Protein AF-A0A7M5XHW2-F1 (afdb_monomer_lite)

Radius of gyration: 25.52 Å; chains: 1; bounding box: 51×33×77 Å

pLDDT: mean 79.42, std 13.32, range [37.69, 94.31]

Sequence (159 aa):
AFHLVDYCQQVGRAGRDGSSKCHAILYSFPHHAHVSRSMKKFVTEAKNKCLRSTLYTPFNENCEKVEPLNPGHSCCSFCALSCDCDGGCDYTLLPKVEEMEICSEKKVIRNVSDESKNLVREMLVESHEQQSSLLPLLTPPELVTGLSETVIESVVQNL

Secondary structure (DSSP, 8-state):
-B-HHHHHHHHTTTTTT--S---------S--TTB-HHHHHHHHHTTTS-HHHHHHGGG-TTS---PPPSSGGGT-HHHHTT---SS--------------------------HHHHHHHHHHHHHHHHHHHHTS-TTS-HHHHH---HHHHHHHHHT-

Foldseek 3Di:
DAELVNLVVVQVVPCPVVDLDGDDDDDDDPPCPPYDPRVVQLVVVPVLHFSVQSSCVVVCPPDDRDDADPVLLSGDLNSLVVGPDPDDSPDPNPPPNPPPPPPVPPVPDDPDDPVNLVVQLVVLVVVLVVQVVVDDPPDDSCVVVVRDPVVSVVVSVVD

InterPro domains:
  IPR027417 P-loop containing nucleoside triphosphate hydrolase [G3DSA:3.40.50.300] (1-82)

Organism: NCBI:txid252671

Structure (mmCIF, N/CA/C/O backbone):
data_AF-A0A7M5XHW2-F1
#
_entry.id   AF-A0A7M5XHW2-F1
#
loop_
_atom_site.group_PDB
_atom_site.id
_atom_site.type_symbol
_atom_site.label_atom_id
_atom_site.label_alt_id
_atom_site.label_comp_id
_atom_site.label_asym_id
_atom_site.label_entity_id
_atom_site.label_seq_id
_atom_site.pdbx_PDB_ins_code
_atom_site.Cartn_x
_atom_site.Cartn_y
_atom_site.Cartn_z
_atom_site.occupancy
_atom_site.B_iso_or_equiv
_atom_site.auth_seq_id
_atom_site.auth_comp_id
_atom_site.auth_asym_id
_atom_site.auth_atom_id
_atom_site.pdbx_PDB_model_num
ATOM 1 N N . ALA A 1 1 ? 1.838 3.738 12.373 1.00 80.00 1 ALA A N 1
ATOM 2 C CA . ALA A 1 1 ? 1.092 3.551 11.110 1.00 80.00 1 ALA A CA 1
ATOM 3 C C . ALA A 1 1 ? 2.037 2.914 10.097 1.00 80.00 1 ALA A C 1
ATOM 5 O O . ALA A 1 1 ? 3.232 3.061 10.271 1.00 80.00 1 ALA A O 1
ATOM 6 N N . PHE A 1 2 ? 1.548 2.197 9.090 1.00 87.44 2 PHE A N 1
ATOM 7 C CA . PHE A 1 2 ? 2.355 1.627 8.014 1.00 87.44 2 PHE A CA 1
ATOM 8 C C . PHE A 1 2 ? 2.638 2.695 6.955 1.00 87.44 2 PHE A C 1
ATOM 10 O O . PHE A 1 2 ? 1.697 3.295 6.422 1.00 87.44 2 PHE A O 1
ATOM 17 N N . HIS A 1 3 ? 3.914 2.966 6.688 1.00 92.44 3 HIS A N 1
ATOM 18 C CA . HIS A 1 3 ? 4.373 4.026 5.796 1.00 92.44 3 HIS A CA 1
ATOM 19 C C . HIS A 1 3 ? 4.874 3.484 4.451 1.00 92.44 3 HIS A C 1
ATOM 21 O O . HIS A 1 3 ? 5.270 2.331 4.315 1.00 92.44 3 HIS A O 1
ATOM 27 N N . LEU A 1 4 ? 4.898 4.356 3.436 1.00 92.62 4 LEU A N 1
ATOM 28 C CA . LEU A 1 4 ? 5.434 4.028 2.109 1.00 92.62 4 LEU A CA 1
ATOM 29 C C . LEU A 1 4 ? 6.905 3.583 2.151 1.00 92.62 4 LEU A C 1
ATOM 31 O O . LEU A 1 4 ? 7.299 2.682 1.414 1.00 92.62 4 LEU A O 1
ATOM 35 N N . VAL A 1 5 ? 7.696 4.185 3.045 1.00 94.31 5 VAL A N 1
ATOM 36 C CA . VAL A 1 5 ? 9.098 3.809 3.280 1.00 94.31 5 VAL A CA 1
ATOM 37 C C . VAL A 1 5 ? 9.199 2.367 3.771 1.00 94.31 5 VAL A C 1
ATOM 39 O O . VAL A 1 5 ? 10.034 1.625 3.262 1.00 94.31 5 VAL A O 1
ATOM 42 N N . ASP A 1 6 ? 8.326 1.950 4.693 1.00 93.81 6 ASP A N 1
ATOM 43 C CA . ASP A 1 6 ? 8.332 0.591 5.245 1.00 93.81 6 ASP A CA 1
ATOM 44 C C . ASP A 1 6 ? 8.102 -0.438 4.138 1.00 93.81 6 ASP A C 1
ATOM 46 O O . ASP A 1 6 ? 8.845 -1.411 4.020 1.00 93.81 6 ASP A O 1
ATOM 50 N N . TYR A 1 7 ? 7.119 -0.184 3.271 1.00 92.69 7 TYR A N 1
ATOM 51 C CA . TYR A 1 7 ? 6.861 -1.027 2.107 1.00 92.69 7 TYR A CA 1
ATOM 52 C C . TYR A 1 7 ? 8.065 -1.082 1.164 1.00 92.69 7 TYR A C 1
ATOM 54 O O . TYR A 1 7 ? 8.505 -2.173 0.815 1.00 92.69 7 TYR A O 1
ATOM 62 N N . CYS A 1 8 ? 8.648 0.069 0.809 1.00 91.81 8 CYS A N 1
ATOM 63 C CA . CYS A 1 8 ? 9.828 0.128 -0.057 1.00 91.81 8 CYS A CA 1
ATOM 64 C C . CYS A 1 8 ? 11.011 -0.665 0.526 1.00 91.81 8 CYS A C 1
ATOM 66 O O . CYS A 1 8 ? 11.700 -1.383 -0.199 1.00 91.81 8 CYS A O 1
ATOM 68 N N . GLN A 1 9 ? 11.237 -0.566 1.837 1.00 91.81 9 GLN A N 1
ATOM 69 C CA . GLN A 1 9 ? 12.289 -1.314 2.521 1.00 91.81 9 GLN A CA 1
ATOM 70 C C . GLN A 1 9 ? 12.007 -2.817 2.560 1.00 91.81 9 GLN A C 1
ATOM 72 O O . GLN A 1 9 ? 12.939 -3.606 2.425 1.00 91.81 9 GLN A O 1
ATOM 77 N N . GLN A 1 10 ? 10.751 -3.230 2.748 1.00 91.75 10 GLN A N 1
ATOM 78 C CA . GLN A 1 10 ? 10.369 -4.643 2.743 1.00 91.75 10 GLN A CA 1
ATOM 79 C C . GLN A 1 10 ? 10.569 -5.266 1.359 1.00 91.75 10 GLN A C 1
ATOM 81 O O . GLN A 1 10 ? 11.254 -6.282 1.246 1.00 91.75 10 GLN A O 1
ATOM 86 N N . VAL A 1 11 ? 10.049 -4.633 0.302 1.00 89.50 11 VAL A N 1
ATOM 87 C CA . VAL A 1 11 ? 10.175 -5.155 -1.071 1.00 89.50 11 VAL A CA 1
ATOM 88 C C . VAL A 1 11 ? 11.612 -5.084 -1.589 1.00 89.50 11 VAL A C 1
ATOM 90 O O . VAL A 1 11 ? 12.044 -5.971 -2.318 1.00 89.50 11 VAL A O 1
ATOM 93 N N . GLY A 1 12 ? 12.390 -4.085 -1.158 1.00 88.31 12 GLY A N 1
ATOM 94 C CA . GLY A 1 12 ? 13.799 -3.924 -1.531 1.00 88.31 12 GLY A CA 1
ATOM 95 C C . GLY A 1 12 ? 14.748 -4.975 -0.943 1.00 88.31 12 GLY A C 1
ATOM 96 O O . GLY A 1 12 ? 15.934 -4.971 -1.266 1.00 88.31 12 GLY A O 1
ATOM 97 N N . ARG A 1 13 ? 14.262 -5.872 -0.073 1.00 87.50 13 ARG A N 1
ATOM 98 C CA . ARG A 1 13 ? 15.047 -7.012 0.432 1.00 87.50 13 ARG A CA 1
ATOM 99 C C . ARG A 1 13 ? 15.083 -8.192 -0.539 1.00 87.50 13 ARG A C 1
ATOM 101 O O . ARG A 1 13 ? 15.982 -9.022 -0.412 1.00 87.50 13 ARG A O 1
ATOM 108 N N . ALA A 1 14 ? 14.136 -8.274 -1.474 1.00 86.12 14 ALA A N 1
ATOM 109 C CA . ALA A 1 14 ? 14.133 -9.296 -2.515 1.00 86.12 14 ALA A CA 1
ATOM 110 C C . ALA A 1 14 ? 15.267 -9.061 -3.537 1.00 86.12 14 ALA A C 1
ATOM 112 O O . ALA A 1 14 ? 15.735 -7.935 -3.700 1.00 86.12 14 ALA A O 1
ATOM 113 N N . GLY A 1 15 ? 15.714 -10.117 -4.227 1.00 82.50 15 GLY A N 1
ATOM 114 C CA . GLY A 1 15 ? 16.659 -10.011 -5.355 1.00 82.50 15 GLY A CA 1
ATOM 115 C C . GLY A 1 15 ? 18.128 -9.840 -4.997 1.00 82.50 15 GLY A C 1
ATOM 116 O O . GLY A 1 15 ? 18.933 -9.435 -5.831 1.00 82.50 15 GLY A O 1
ATOM 117 N N . ARG A 1 16 ? 18.503 -10.155 -3.755 1.00 86.44 16 ARG A N 1
ATOM 118 C CA . ARG A 1 16 ? 19.908 -10.163 -3.311 1.00 86.44 16 ARG A CA 1
ATOM 119 C C . ARG A 1 16 ? 20.688 -11.407 -3.738 1.00 86.44 16 ARG A C 1
ATOM 121 O O . ARG A 1 16 ? 21.901 -11.442 -3.571 1.00 86.44 16 ARG A O 1
ATOM 128 N N . ASP A 1 17 ? 20.000 -12.404 -4.276 1.00 85.94 17 ASP A N 1
ATOM 129 C CA . ASP A 1 17 ? 20.555 -13.648 -4.814 1.00 85.94 17 ASP A CA 1
ATOM 130 C C . ASP A 1 17 ? 21.070 -13.507 -6.260 1.00 85.94 17 ASP A C 1
ATOM 132 O O . ASP A 1 17 ? 21.594 -14.465 -6.820 1.00 85.94 17 ASP A O 1
ATOM 136 N N . GLY A 1 18 ? 20.935 -12.322 -6.871 1.00 77.50 18 GLY A N 1
ATOM 137 C CA . GLY A 1 18 ? 21.310 -12.081 -8.266 1.00 77.50 18 GLY A CA 1
ATOM 138 C C . GLY A 1 18 ? 20.298 -12.623 -9.280 1.00 77.50 18 GLY A C 1
ATOM 139 O O . GLY A 1 18 ? 20.541 -12.535 -10.484 1.00 77.50 18 GLY A O 1
ATOM 140 N N . SER A 1 19 ? 19.160 -13.156 -8.820 1.00 77.69 19 SER A N 1
ATOM 141 C CA . SER A 1 19 ? 18.062 -13.564 -9.693 1.00 77.69 19 SER A CA 1
ATOM 142 C C . SER A 1 19 ? 17.402 -12.341 -10.327 1.00 77.69 19 SER A C 1
ATOM 144 O O . SER A 1 19 ? 17.039 -11.379 -9.649 1.00 77.69 19 SER A O 1
ATOM 146 N N . SER A 1 20 ? 17.169 -12.398 -11.638 1.00 68.88 20 SER A N 1
ATOM 147 C CA . SER A 1 20 ? 16.422 -11.368 -12.369 1.00 68.88 20 SER A CA 1
ATOM 148 C C . SER A 1 20 ? 14.915 -11.397 -12.089 1.00 68.88 20 SER A C 1
ATOM 150 O O . SER A 1 20 ? 14.196 -10.491 -12.507 1.00 68.88 20 SER A O 1
ATOM 152 N N . LYS A 1 21 ? 14.419 -12.422 -11.381 1.00 73.00 21 LYS A N 1
ATOM 153 C CA . LYS A 1 21 ? 12.992 -12.623 -11.108 1.00 73.00 21 LYS A CA 1
ATOM 154 C C . LYS A 1 21 ? 12.690 -12.395 -9.635 1.00 73.00 21 LYS A C 1
ATOM 156 O O . LYS A 1 21 ? 12.917 -13.272 -8.807 1.00 73.00 21 LYS A O 1
ATOM 161 N N . CYS A 1 22 ? 12.129 -11.229 -9.327 1.00 77.75 22 CYS A N 1
ATOM 162 C CA . CYS A 1 22 ? 11.673 -10.865 -7.989 1.00 77.75 22 CYS A CA 1
ATOM 163 C C . CYS A 1 22 ? 10.291 -10.232 -8.058 1.00 77.75 22 CYS A C 1
ATOM 165 O O . CYS A 1 22 ? 10.023 -9.402 -8.924 1.00 77.75 22 CYS A O 1
ATOM 167 N N . HIS A 1 23 ? 9.422 -10.611 -7.126 1.00 80.50 23 HIS A N 1
ATOM 168 C CA . HIS A 1 23 ? 8.036 -10.166 -7.109 1.00 80.50 23 HIS A CA 1
ATOM 169 C C . HIS A 1 23 ? 7.704 -9.543 -5.759 1.00 80.50 23 HIS A C 1
ATOM 171 O O . HIS A 1 23 ? 8.142 -10.020 -4.713 1.00 80.50 23 HIS A O 1
ATOM 177 N N . ALA A 1 24 ? 6.901 -8.487 -5.799 1.00 83.62 24 ALA A N 1
ATOM 178 C CA . ALA A 1 24 ? 6.292 -7.876 -4.633 1.00 83.62 24 ALA A CA 1
ATOM 179 C C . ALA A 1 24 ? 4.784 -7.808 -4.862 1.00 83.62 24 ALA A C 1
ATOM 181 O O . ALA A 1 24 ? 4.338 -7.445 -5.952 1.00 83.62 24 ALA A O 1
ATOM 182 N N . ILE A 1 25 ? 4.010 -8.159 -3.838 1.00 82.81 25 ILE A N 1
ATOM 183 C CA . ILE A 1 25 ? 2.550 -8.134 -3.881 1.00 82.81 25 ILE A CA 1
ATOM 184 C C . ILE A 1 25 ? 2.070 -7.172 -2.800 1.00 82.81 25 ILE A C 1
ATOM 186 O O . ILE A 1 25 ? 2.523 -7.240 -1.657 1.00 82.81 25 ILE A O 1
ATOM 190 N N . LEU A 1 26 ? 1.154 -6.278 -3.169 1.00 81.81 26 LEU A N 1
ATOM 191 C CA . LEU A 1 26 ? 0.506 -5.357 -2.247 1.00 81.81 26 LEU A CA 1
ATOM 192 C C . LEU A 1 26 ? -0.986 -5.663 -2.188 1.00 81.81 26 LEU A C 1
ATOM 194 O O . LEU A 1 26 ? -1.696 -5.476 -3.173 1.00 81.81 26 LEU A O 1
ATOM 198 N N . TYR A 1 27 ? -1.450 -6.067 -1.009 1.00 78.38 27 TYR A N 1
ATOM 199 C CA . TYR A 1 27 ? -2.871 -6.178 -0.697 1.00 78.38 27 TYR A CA 1
ATOM 200 C C . TYR A 1 27 ? -3.325 -4.930 0.066 1.00 78.38 27 TYR A C 1
ATOM 202 O O . TYR A 1 27 ? -2.668 -4.496 1.014 1.00 78.38 27 TYR A O 1
ATOM 210 N N . SER A 1 28 ? -4.445 -4.341 -0.348 1.00 75.19 28 SER A N 1
ATOM 211 C CA . SER A 1 28 ? -5.047 -3.167 0.292 1.00 75.19 28 SER A CA 1
ATOM 212 C C . SER A 1 28 ? -6.489 -3.487 0.677 1.00 75.19 28 SER A C 1
ATOM 214 O O . SER A 1 28 ? -7.259 -3.966 -0.147 1.00 75.19 28 SER A O 1
ATOM 216 N N . PHE A 1 29 ? -6.839 -3.216 1.938 1.00 73.50 29 PHE A N 1
ATOM 217 C CA . PHE A 1 29 ? -8.181 -3.402 2.492 1.00 73.50 29 PHE A CA 1
ATOM 218 C C . PHE A 1 29 ? -8.790 -2.049 2.877 1.00 73.50 29 PHE A C 1
ATOM 220 O O . PHE A 1 29 ? -8.095 -1.251 3.490 1.00 73.50 29 PHE A O 1
ATOM 227 N N . PRO A 1 30 ? -10.082 -1.781 2.648 1.00 66.75 30 PRO A N 1
ATOM 228 C CA . PRO A 1 30 ? -10.677 -0.450 2.848 1.00 66.75 30 PRO A CA 1
ATOM 229 C C . PRO A 1 30 ? -10.519 0.146 4.263 1.00 66.75 30 PRO A C 1
ATOM 231 O O . PRO A 1 30 ? -10.498 1.368 4.426 1.00 66.75 30 PRO A O 1
ATOM 234 N N . HIS A 1 31 ? -10.383 -0.696 5.293 1.00 62.94 31 HIS A N 1
ATOM 235 C CA . HIS A 1 31 ? -10.297 -0.288 6.698 1.00 62.94 31 HIS A CA 1
ATOM 236 C C . HIS A 1 31 ? -8.846 -0.009 7.122 1.00 62.94 31 HIS A C 1
ATOM 238 O O . HIS A 1 31 ? -8.122 -0.849 7.649 1.00 62.94 31 HIS A O 1
ATOM 244 N N . HIS A 1 32 ? -8.406 1.225 6.878 1.00 67.62 32 HIS A N 1
ATOM 245 C CA . HIS A 1 32 ? -7.013 1.651 7.015 1.00 67.62 32 HIS A CA 1
ATOM 246 C C . HIS A 1 32 ? -6.769 2.609 8.199 1.00 67.62 32 HIS A C 1
ATOM 248 O O . HIS A 1 32 ? -6.204 3.698 8.013 1.00 67.62 32 HIS A O 1
ATOM 254 N N . ALA A 1 33 ? -7.171 2.221 9.416 1.00 70.94 33 ALA A N 1
ATOM 255 C CA . ALA A 1 33 ? -6.922 3.019 10.627 1.00 70.94 33 ALA A CA 1
ATOM 256 C C . ALA A 1 33 ? -5.417 3.237 10.877 1.00 70.94 33 ALA A C 1
ATOM 258 O O . ALA A 1 33 ? -4.992 4.313 11.291 1.00 70.94 33 ALA A O 1
ATOM 259 N N . HIS A 1 34 ? -4.590 2.248 10.527 1.00 83.25 34 HIS A N 1
ATOM 260 C CA . HIS A 1 34 ? -3.152 2.268 10.790 1.00 83.25 34 HIS A CA 1
ATOM 261 C C . HIS A 1 34 ? -2.282 2.472 9.545 1.00 83.25 34 HIS A C 1
ATOM 263 O O . HIS A 1 34 ? -1.100 2.166 9.608 1.00 83.25 34 HIS A O 1
ATOM 269 N N . VAL A 1 35 ? -2.799 3.000 8.430 1.00 88.69 35 VAL A N 1
ATOM 270 C CA . VAL A 1 35 ? -2.000 3.247 7.209 1.00 88.69 35 VAL A CA 1
ATOM 271 C C . VAL A 1 35 ? -1.767 4.740 6.999 1.00 88.69 35 VAL A C 1
ATOM 273 O O . VAL A 1 35 ? -2.696 5.547 7.097 1.00 88.69 35 VAL A O 1
ATOM 276 N N . SER A 1 36 ? -0.522 5.108 6.692 1.00 91.50 36 SER A N 1
ATOM 277 C CA . SER A 1 36 ? -0.122 6.498 6.492 1.00 91.50 36 SER A CA 1
ATOM 278 C C . SER A 1 36 ? -0.795 7.129 5.266 1.00 91.50 36 SER A C 1
ATOM 280 O O . SER A 1 36 ? -1.215 6.456 4.320 1.00 91.50 36 SER A O 1
ATOM 282 N N . ARG A 1 37 ? -0.829 8.465 5.237 1.00 90.69 37 ARG A N 1
ATOM 283 C CA . ARG A 1 37 ? -1.308 9.224 4.073 1.00 90.69 37 ARG A CA 1
ATOM 284 C C . ARG A 1 37 ? -0.472 8.956 2.817 1.00 90.69 37 ARG A C 1
ATOM 286 O O . ARG A 1 37 ? -1.041 8.874 1.734 1.00 90.69 37 ARG A O 1
ATOM 293 N N . SER A 1 38 ? 0.847 8.798 2.956 1.00 91.12 38 SER A N 1
ATOM 294 C CA . SER A 1 38 ? 1.747 8.530 1.824 1.00 91.12 38 SER A CA 1
ATOM 295 C C . SER A 1 38 ? 1.480 7.173 1.180 1.00 91.12 38 SE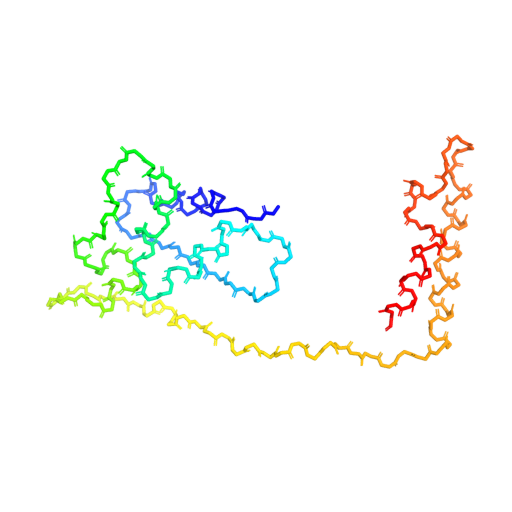R A C 1
ATOM 297 O O . SER A 1 38 ? 1.454 7.080 -0.043 1.00 91.12 38 SER A O 1
ATOM 299 N N . MET A 1 39 ? 1.194 6.147 1.983 1.00 91.56 39 MET A N 1
ATOM 300 C CA . MET A 1 39 ? 0.825 4.830 1.471 1.00 91.56 39 MET A CA 1
ATOM 301 C C . MET A 1 39 ? -0.541 4.855 0.769 1.00 91.56 39 MET A C 1
ATOM 303 O O . MET A 1 39 ? -0.675 4.357 -0.345 1.00 91.56 39 MET A O 1
ATOM 307 N N . LYS A 1 40 ? -1.548 5.511 1.366 1.00 90.00 40 LYS A N 1
ATOM 308 C CA . LYS A 1 40 ? -2.874 5.687 0.739 1.00 90.00 40 LYS A CA 1
ATOM 309 C C . LYS A 1 40 ? -2.781 6.418 -0.604 1.00 90.00 40 LYS A C 1
ATOM 311 O O . LYS A 1 40 ? -3.435 6.026 -1.571 1.00 90.00 40 LYS A O 1
ATOM 316 N N . LYS A 1 41 ? -1.950 7.464 -0.665 1.00 90.50 41 LYS A N 1
ATOM 317 C CA . LYS A 1 41 ? -1.674 8.217 -1.892 1.00 90.50 41 LYS A CA 1
ATOM 318 C C . LYS A 1 41 ? -1.045 7.316 -2.957 1.00 90.50 41 LYS A C 1
ATOM 320 O O . LYS A 1 41 ? -1.576 7.264 -4.058 1.00 90.50 41 LYS A O 1
ATOM 325 N N . PHE A 1 42 ? -0.016 6.542 -2.603 1.00 91.38 42 PHE A N 1
ATOM 326 C CA . PHE A 1 42 ? 0.607 5.572 -3.508 1.00 91.38 42 PHE A CA 1
ATOM 327 C C . PHE A 1 42 ?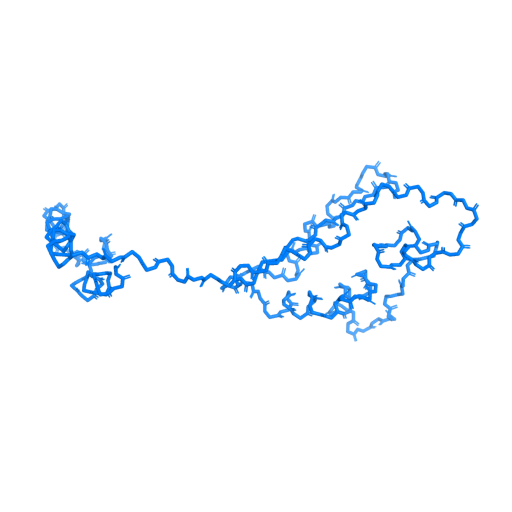 -0.406 4.571 -4.082 1.00 91.38 42 PHE A C 1
ATOM 329 O O . PHE A 1 42 ? -0.512 4.466 -5.297 1.00 91.38 42 PHE A O 1
ATOM 336 N N . VAL A 1 43 ? -1.202 3.898 -3.241 1.00 88.56 43 VAL A N 1
ATOM 337 C CA . VAL A 1 43 ? -2.213 2.918 -3.697 1.00 88.56 43 VAL A CA 1
ATOM 338 C C . VAL A 1 43 ? -3.227 3.550 -4.655 1.00 88.56 43 VAL A C 1
ATOM 340 O O . VAL A 1 43 ? -3.628 2.929 -5.636 1.00 88.56 43 VAL A O 1
ATOM 343 N N . THR A 1 44 ? -3.629 4.794 -4.390 1.00 87.44 44 THR A N 1
ATOM 344 C CA . THR A 1 44 ? -4.589 5.519 -5.233 1.00 87.44 44 THR A CA 1
ATOM 345 C C . THR A 1 44 ? -3.971 5.928 -6.570 1.00 87.44 44 THR A C 1
ATOM 347 O O . THR A 1 44 ? -4.584 5.739 -7.617 1.00 87.44 44 THR A O 1
ATOM 350 N N . GLU A 1 45 ? -2.757 6.479 -6.549 1.00 87.50 45 GLU A N 1
ATOM 351 C CA . GLU A 1 45 ? -2.070 6.986 -7.742 1.00 87.50 45 GLU A CA 1
ATOM 352 C C . GLU A 1 45 ? -1.543 5.873 -8.645 1.00 87.50 45 GLU A C 1
ATOM 354 O O . GLU A 1 45 ? -1.473 6.066 -9.858 1.00 87.50 45 GLU A O 1
ATOM 359 N N . ALA A 1 46 ? -1.196 4.723 -8.067 1.00 85.88 46 ALA A N 1
ATOM 360 C CA . ALA A 1 46 ? -0.634 3.581 -8.774 1.00 85.88 46 ALA A CA 1
ATOM 361 C C . ALA A 1 46 ? -1.673 2.805 -9.604 1.00 85.88 46 ALA A C 1
ATOM 363 O O . ALA A 1 46 ? -1.290 1.975 -10.428 1.00 85.88 46 ALA A O 1
ATOM 364 N N . LYS A 1 47 ? -2.978 3.070 -9.428 1.00 83.94 47 LYS A N 1
ATOM 365 C CA . LYS A 1 47 ? -4.037 2.448 -10.235 1.00 83.94 47 LYS A CA 1
ATOM 366 C C . LYS A 1 47 ? -3.818 2.746 -11.720 1.00 83.94 47 LYS A C 1
ATOM 368 O O . LYS A 1 47 ? -3.815 3.907 -12.125 1.00 83.94 47 LYS A O 1
ATOM 373 N N . ASN A 1 48 ? -3.671 1.693 -12.526 1.00 81.81 48 ASN A N 1
ATOM 374 C CA . ASN A 1 48 ? -3.449 1.769 -13.975 1.00 81.81 48 ASN A CA 1
ATOM 375 C C . ASN A 1 48 ? -2.196 2.570 -14.384 1.00 81.81 48 ASN A C 1
ATOM 377 O O . ASN A 1 48 ? -2.124 3.080 -15.501 1.00 81.81 48 ASN A O 1
ATOM 381 N N . LYS A 1 49 ? -1.205 2.697 -13.492 1.00 88.56 49 LYS A N 1
ATOM 382 C CA . LYS A 1 49 ? 0.089 3.334 -13.772 1.00 88.56 49 LYS A CA 1
ATOM 383 C C . LYS A 1 49 ? 1.231 2.398 -13.402 1.00 88.56 49 LYS A C 1
ATOM 385 O O . LYS A 1 49 ? 1.054 1.431 -12.669 1.00 88.56 49 LYS A O 1
ATOM 390 N N . CYS A 1 50 ? 2.433 2.699 -13.883 1.00 90.06 50 CYS A N 1
ATOM 391 C CA . CYS A 1 50 ? 3.619 1.943 -13.499 1.00 90.06 50 CYS A CA 1
ATOM 392 C C . CYS A 1 50 ? 3.828 2.003 -11.972 1.00 90.06 50 CYS A C 1
ATOM 394 O O . CYS A 1 50 ? 4.002 3.080 -11.392 1.00 90.06 50 CYS A O 1
ATOM 396 N N . LEU A 1 51 ? 3.835 0.835 -11.319 1.00 90.50 51 LEU A N 1
ATOM 397 C CA . LEU A 1 51 ? 4.035 0.732 -9.869 1.00 90.50 51 LEU A CA 1
ATOM 398 C C . LEU A 1 51 ? 5.414 1.257 -9.460 1.00 90.50 51 LEU A C 1
ATOM 400 O O . LEU A 1 51 ? 5.541 1.924 -8.438 1.00 90.50 51 LEU A O 1
ATOM 404 N N . ARG A 1 52 ? 6.439 0.979 -10.275 1.00 90.06 52 ARG A N 1
ATOM 405 C CA . ARG A 1 52 ? 7.829 1.366 -10.015 1.00 90.06 52 ARG A CA 1
ATOM 406 C C . ARG A 1 52 ? 7.984 2.883 -9.985 1.00 90.06 52 ARG A C 1
ATOM 408 O O . ARG A 1 52 ? 8.455 3.424 -8.990 1.00 90.06 52 ARG A O 1
ATOM 415 N N . SER A 1 53 ? 7.565 3.567 -11.048 1.00 90.88 53 SER A N 1
ATOM 416 C CA . SER A 1 53 ? 7.689 5.024 -11.129 1.00 90.88 53 SER A CA 1
ATOM 417 C C . SER A 1 53 ? 6.888 5.708 -10.021 1.00 90.88 53 SER A C 1
ATOM 419 O O . SER A 1 53 ? 7.404 6.592 -9.336 1.00 90.88 53 SER A O 1
ATOM 421 N N . THR A 1 54 ? 5.664 5.237 -9.766 1.00 91.81 54 THR A N 1
ATOM 422 C CA . THR A 1 54 ? 4.797 5.776 -8.709 1.00 91.81 54 THR A CA 1
ATOM 423 C C . THR A 1 54 ? 5.391 5.563 -7.313 1.00 91.81 54 THR A C 1
ATOM 425 O O . THR A 1 54 ? 5.323 6.467 -6.485 1.00 91.81 54 THR A O 1
ATOM 428 N N . LEU A 1 55 ? 6.016 4.408 -7.046 1.00 91.62 55 LEU A N 1
ATOM 429 C CA . LEU A 1 55 ? 6.650 4.107 -5.757 1.00 91.62 55 LEU A CA 1
ATOM 430 C C . LEU A 1 55 ? 7.854 5.013 -5.484 1.00 91.62 55 LEU A C 1
ATOM 432 O O . LEU A 1 55 ? 8.025 5.460 -4.354 1.00 91.62 55 LEU A O 1
ATOM 436 N N . TYR A 1 56 ? 8.678 5.279 -6.502 1.00 90.25 56 TYR A N 1
ATOM 437 C CA . TYR A 1 56 ? 9.906 6.060 -6.338 1.00 90.25 56 TYR A CA 1
ATOM 438 C C . TYR A 1 56 ? 9.713 7.575 -6.447 1.00 90.25 56 TYR A C 1
ATOM 440 O O . TYR A 1 56 ? 10.532 8.322 -5.919 1.00 90.25 56 TYR A O 1
ATOM 448 N N . THR A 1 57 ? 8.629 8.044 -7.074 1.00 88.50 57 THR A N 1
ATOM 449 C CA . THR A 1 57 ? 8.348 9.483 -7.250 1.00 8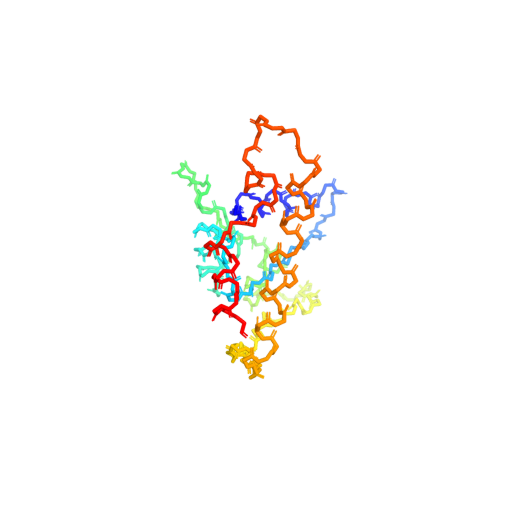8.50 57 THR A CA 1
ATOM 450 C C . THR A 1 57 ? 8.464 10.294 -5.948 1.00 88.50 57 THR A C 1
ATOM 452 O O . THR A 1 57 ? 9.125 11.329 -5.972 1.00 88.50 57 THR A O 1
ATOM 455 N N . PRO A 1 58 ? 7.915 9.855 -4.796 1.00 88.38 58 PRO A N 1
ATOM 456 C CA . PRO A 1 58 ? 8.005 10.615 -3.546 1.00 88.38 58 PRO A CA 1
ATOM 457 C C . PRO A 1 58 ? 9.414 10.702 -2.944 1.00 88.38 58 PRO A C 1
ATOM 459 O O . PRO A 1 58 ? 9.614 11.475 -2.016 1.00 88.38 58 PRO A O 1
ATOM 462 N N . PHE A 1 59 ? 10.363 9.888 -3.414 1.00 87.38 59 PHE A N 1
ATOM 463 C CA . PHE A 1 59 ? 11.738 9.847 -2.906 1.00 87.38 59 PHE A CA 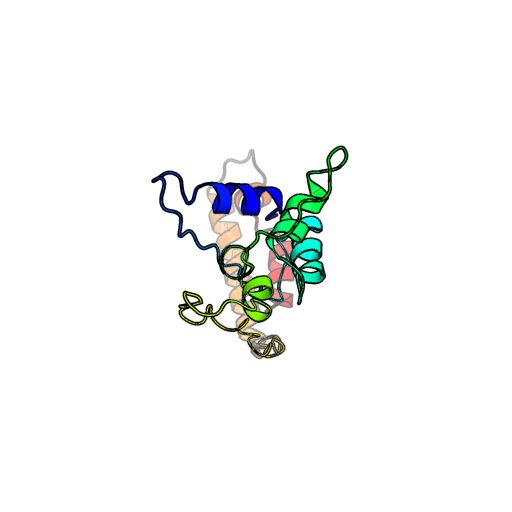1
ATOM 464 C C . PHE A 1 59 ? 12.727 10.609 -3.799 1.00 87.38 59 PHE A C 1
ATOM 466 O O . PHE A 1 59 ? 13.859 10.848 -3.388 1.00 87.38 59 PHE A O 1
ATOM 473 N N . ASN A 1 60 ? 12.301 11.015 -4.999 1.00 82.56 60 ASN A N 1
ATOM 474 C CA . ASN A 1 60 ? 13.150 11.632 -6.015 1.00 82.56 60 ASN A CA 1
ATOM 475 C C . ASN A 1 60 ? 12.838 13.127 -6.186 1.00 82.56 60 ASN A C 1
ATOM 477 O O . ASN A 1 60 ? 12.493 13.572 -7.276 1.00 82.56 60 ASN A O 1
ATOM 481 N N . GLU A 1 61 ? 12.976 13.921 -5.121 1.00 68.56 61 GLU A N 1
ATOM 482 C CA . GLU A 1 61 ? 12.725 15.374 -5.181 1.00 68.56 61 GLU A CA 1
ATOM 483 C C . GLU A 1 61 ? 13.755 16.137 -6.045 1.00 68.56 61 GLU A C 1
ATOM 485 O O . GLU A 1 61 ? 13.435 17.202 -6.562 1.00 68.56 61 GLU A O 1
ATOM 490 N N . ASN A 1 62 ? 14.951 15.569 -6.269 1.00 66.94 62 ASN A N 1
ATOM 491 C CA . ASN A 1 62 ? 16.076 16.223 -6.962 1.00 66.94 62 ASN A CA 1
ATOM 492 C C . ASN A 1 62 ? 16.662 15.425 -8.151 1.00 66.94 62 ASN A C 1
ATOM 494 O O . ASN A 1 62 ? 17.743 15.762 -8.635 1.00 66.94 62 ASN A O 1
ATOM 498 N N . CYS A 1 63 ? 16.008 14.355 -8.613 1.00 56.56 63 CYS A N 1
ATOM 499 C CA . CYS A 1 63 ? 16.533 13.477 -9.669 1.00 56.56 63 CYS A CA 1
ATOM 500 C C . CYS A 1 63 ? 15.567 13.348 -10.852 1.00 56.56 63 CYS A C 1
ATOM 502 O O . CYS A 1 63 ? 14.378 13.643 -10.732 1.00 56.56 63 CYS A O 1
ATOM 504 N N . GLU A 1 64 ? 16.084 12.872 -11.991 1.00 70.31 64 GLU A N 1
ATOM 505 C CA . GLU A 1 64 ? 15.270 12.485 -13.146 1.00 70.31 64 GLU A CA 1
ATOM 506 C C . GLU A 1 64 ? 14.143 11.528 -12.724 1.00 70.31 64 GLU A C 1
ATOM 508 O O . GLU A 1 64 ? 14.294 10.700 -11.812 1.00 70.31 64 GLU A O 1
ATOM 513 N N . LYS A 1 65 ? 12.982 11.670 -13.374 1.00 76.81 65 LYS A N 1
ATOM 514 C CA . LYS A 1 65 ? 11.828 10.802 -13.133 1.00 76.81 65 LYS A CA 1
ATOM 515 C C . LYS A 1 65 ? 12.248 9.345 -13.293 1.00 76.81 65 LYS A C 1
ATOM 517 O O . LYS A 1 65 ? 12.941 8.984 -14.238 1.00 76.81 65 LYS A O 1
ATOM 522 N N . VAL A 1 66 ? 11.807 8.498 -12.362 1.00 86.38 66 VAL A N 1
ATOM 523 C CA . VAL A 1 66 ? 12.008 7.056 -12.509 1.00 86.38 66 VAL A CA 1
ATOM 524 C C . VAL A 1 66 ? 11.116 6.568 -13.634 1.00 86.38 66 VAL A C 1
ATOM 526 O O . VAL A 1 66 ? 9.901 6.470 -13.469 1.00 86.38 66 VAL A O 1
ATOM 529 N N . GLU A 1 67 ? 11.734 6.248 -14.761 1.00 88.94 67 GLU A N 1
ATOM 530 C CA . GLU A 1 67 ? 11.036 5.692 -15.908 1.00 88.94 67 GLU A CA 1
ATOM 531 C C . GLU A 1 67 ? 10.735 4.191 -15.713 1.00 88.94 67 GLU A C 1
ATOM 533 O O . GLU A 1 67 ? 11.433 3.489 -14.963 1.00 88.94 67 GLU A O 1
ATOM 538 N N . PRO A 1 68 ? 9.667 3.673 -16.345 1.00 89.69 68 PRO A N 1
ATOM 539 C CA . PRO A 1 68 ? 9.402 2.239 -16.407 1.00 89.69 68 PRO A CA 1
ATOM 540 C C . PRO A 1 68 ? 10.577 1.461 -17.017 1.00 89.69 68 PRO A C 1
ATOM 542 O O . PRO A 1 68 ? 11.299 1.970 -17.871 1.00 89.69 68 PRO A O 1
ATOM 545 N N . LEU A 1 69 ? 10.753 0.201 -16.606 1.00 88.88 69 LEU A N 1
ATOM 546 C CA . LEU A 1 69 ? 11.745 -0.674 -17.236 1.00 88.88 69 LEU A CA 1
ATOM 547 C C . LEU A 1 69 ? 11.279 -1.098 -18.634 1.00 88.88 69 LEU A C 1
ATOM 549 O O . LEU A 1 69 ? 10.090 -1.328 -18.854 1.00 88.88 69 LEU A O 1
ATOM 553 N N . ASN A 1 70 ? 12.242 -1.250 -19.543 1.00 86.06 70 ASN A N 1
ATOM 554 C CA . ASN A 1 70 ? 12.055 -1.814 -20.875 1.00 86.06 70 ASN A CA 1
ATOM 555 C C . ASN A 1 70 ? 12.894 -3.105 -20.976 1.00 86.06 70 ASN A C 1
ATOM 557 O O . ASN A 1 70 ? 14.098 -3.032 -20.714 1.00 86.06 70 ASN A O 1
ATOM 561 N N . PRO A 1 71 ? 12.314 -4.271 -21.313 1.00 87.06 71 PRO A N 1
ATOM 562 C CA . PRO A 1 71 ? 10.921 -4.506 -21.707 1.00 87.06 71 PRO A CA 1
ATOM 563 C C . PRO A 1 71 ? 9.909 -4.349 -20.561 1.00 87.06 71 PRO A C 1
ATOM 565 O O . PRO A 1 71 ? 10.202 -4.651 -19.403 1.00 87.06 71 PRO A O 1
ATOM 568 N N . GLY A 1 72 ? 8.689 -3.908 -20.892 1.00 87.69 72 GLY A N 1
ATOM 569 C CA . GLY A 1 72 ? 7.619 -3.643 -19.916 1.00 87.69 72 GLY A CA 1
ATOM 570 C C . GLY A 1 72 ? 7.241 -4.858 -19.058 1.00 87.69 72 GLY A C 1
ATOM 571 O O . GLY A 1 72 ? 6.939 -4.704 -17.871 1.00 87.69 72 GLY A O 1
ATOM 572 N N . HIS A 1 73 ? 7.374 -6.070 -19.615 1.00 85.62 73 HIS A N 1
ATOM 573 C CA . HIS A 1 73 ? 7.193 -7.345 -18.913 1.00 85.62 73 HIS A CA 1
ATOM 574 C C . HIS A 1 73 ? 8.268 -7.633 -17.849 1.00 85.62 73 HIS A C 1
ATOM 576 O O . HIS A 1 73 ? 8.236 -8.670 -17.205 1.00 85.62 73 HIS A O 1
ATOM 582 N N . SER A 1 74 ? 9.257 -6.760 -17.670 1.00 84.31 74 SER A N 1
ATOM 583 C CA . SER A 1 74 ? 10.227 -6.848 -16.570 1.00 84.31 74 SER A CA 1
ATOM 584 C C . SER A 1 74 ? 9.994 -5.774 -15.502 1.00 84.31 74 SER A C 1
ATOM 586 O O . SER A 1 74 ? 10.764 -5.677 -14.550 1.00 84.31 74 SER A O 1
ATOM 588 N N . CYS A 1 75 ? 8.960 -4.934 -15.646 1.00 87.44 75 CYS A N 1
ATOM 589 C CA . CYS A 1 75 ? 8.756 -3.773 -14.781 1.00 87.44 75 CYS A CA 1
ATOM 590 C C . CYS A 1 75 ? 7.750 -4.016 -13.648 1.00 87.44 75 CYS A C 1
ATOM 592 O O . CYS A 1 75 ? 8.098 -3.948 -12.471 1.00 87.44 75 CYS A O 1
ATOM 594 N N . CYS A 1 76 ? 6.473 -4.190 -13.987 1.00 87.88 76 CYS A N 1
ATOM 595 C CA . CYS A 1 76 ? 5.383 -4.408 -13.034 1.00 87.88 76 CYS A CA 1
ATOM 596 C C . CYS A 1 76 ? 4.147 -4.949 -13.763 1.00 87.88 76 CYS A C 1
ATOM 598 O O . CYS A 1 76 ? 4.111 -4.938 -14.992 1.00 87.88 76 CYS A O 1
ATOM 600 N N . SER A 1 77 ? 3.113 -5.349 -13.016 1.00 85.00 77 SER A N 1
ATOM 601 C CA . SER A 1 77 ? 1.866 -5.886 -13.579 1.00 85.00 77 SER A CA 1
ATOM 602 C C . SER A 1 77 ? 1.220 -4.965 -14.620 1.00 85.00 77 SER A C 1
ATOM 604 O O . SER A 1 77 ? 0.804 -5.446 -15.664 1.00 85.00 77 SER A O 1
ATOM 606 N N . PHE A 1 78 ? 1.189 -3.648 -14.395 1.00 87.19 78 PHE A N 1
ATOM 607 C CA . PHE A 1 78 ? 0.591 -2.709 -15.352 1.00 87.19 78 PHE A CA 1
ATOM 608 C C . PHE A 1 78 ? 1.426 -2.514 -16.622 1.00 87.19 78 PHE A C 1
ATOM 610 O O . PHE A 1 78 ? 0.866 -2.457 -17.709 1.00 87.19 78 PHE A O 1
ATOM 617 N N . CYS A 1 79 ? 2.755 -2.446 -16.512 1.00 88.25 79 CYS A N 1
ATOM 618 C CA . CYS A 1 79 ? 3.634 -2.326 -17.683 1.00 88.25 79 CYS A CA 1
ATOM 619 C C . CYS A 1 79 ? 3.690 -3.617 -18.505 1.00 88.25 79 CYS A C 1
ATOM 621 O O . CYS A 1 79 ? 3.903 -3.566 -19.713 1.00 88.25 79 CYS A O 1
ATOM 623 N N . ALA A 1 80 ? 3.503 -4.767 -17.857 1.00 86.00 80 ALA A N 1
ATOM 624 C CA . ALA A 1 80 ? 3.436 -6.053 -18.533 1.00 86.00 80 ALA A CA 1
ATOM 625 C C . ALA A 1 80 ? 2.196 -6.167 -19.435 1.00 86.00 80 ALA A C 1
ATOM 627 O O . ALA A 1 80 ? 2.292 -6.760 -20.505 1.00 86.00 80 ALA A O 1
ATOM 628 N N . LEU A 1 81 ? 1.063 -5.559 -19.048 1.00 83.12 81 LEU A N 1
ATOM 629 C CA . LEU A 1 81 ? -0.170 -5.545 -19.853 1.00 83.12 81 LEU A CA 1
ATOM 630 C C . LEU A 1 81 ? -0.012 -4.825 -21.199 1.00 83.12 81 LEU A C 1
ATOM 632 O O . LEU A 1 81 ? -0.766 -5.106 -22.123 1.00 83.12 81 LEU A O 1
ATOM 636 N N . SER A 1 82 ? 0.938 -3.896 -21.300 1.00 83.56 82 SER A N 1
ATOM 637 C CA . SER A 1 82 ? 1.223 -3.120 -22.509 1.00 83.56 82 SER A CA 1
ATOM 638 C C . SER A 1 82 ? 2.585 -3.475 -23.123 1.00 83.56 82 SER A C 1
ATOM 640 O O . SER A 1 82 ? 3.233 -2.606 -23.700 1.00 83.56 82 SER A O 1
ATOM 642 N N . CYS A 1 83 ? 3.091 -4.696 -22.911 1.00 86.31 83 CYS A N 1
ATOM 643 C CA . CYS A 1 83 ? 4.348 -5.142 -23.523 1.00 86.31 83 CYS A CA 1
ATOM 644 C C . CYS A 1 83 ? 4.095 -5.659 -24.939 1.00 86.31 83 CYS A C 1
ATOM 646 O O . CYS A 1 83 ? 3.378 -6.643 -25.106 1.00 86.31 83 CYS A O 1
ATOM 648 N N . ASP A 1 84 ? 4.778 -5.086 -25.925 1.00 83.88 84 ASP A N 1
ATOM 649 C CA . ASP A 1 84 ? 4.676 -5.483 -27.339 1.00 83.88 84 ASP A CA 1
ATOM 650 C C . ASP A 1 84 ? 5.748 -6.516 -27.722 1.00 83.88 84 ASP A C 1
ATOM 652 O O . ASP A 1 84 ? 6.459 -6.405 -28.716 1.00 83.88 84 ASP A O 1
ATOM 656 N N . CYS A 1 85 ? 5.950 -7.489 -26.846 1.00 85.06 85 CYS A N 1
ATOM 657 C CA . CYS A 1 85 ? 7.124 -8.346 -26.840 1.00 85.06 85 CYS A CA 1
ATOM 658 C C . CYS A 1 85 ? 6.763 -9.684 -27.511 1.00 85.06 85 CYS A C 1
ATOM 660 O O . CYS A 1 85 ? 5.905 -10.395 -26.996 1.00 85.06 85 CYS A O 1
ATOM 662 N N . ASP A 1 86 ? 7.422 -10.046 -28.623 1.00 69.00 86 ASP A N 1
ATOM 663 C CA . ASP A 1 86 ? 7.099 -11.228 -29.464 1.00 69.00 86 ASP A CA 1
ATOM 664 C C . ASP A 1 86 ? 7.319 -12.605 -28.784 1.00 69.00 86 ASP A C 1
ATOM 666 O O . ASP A 1 86 ? 7.142 -13.660 -29.394 1.00 69.00 86 ASP A O 1
ATOM 670 N N . GLY A 1 87 ? 7.711 -12.626 -27.509 1.00 69.25 87 GLY A N 1
ATOM 671 C CA . GLY A 1 87 ? 7.924 -13.829 -26.709 1.00 69.25 87 GLY A CA 1
ATOM 672 C C . GLY A 1 87 ? 8.481 -13.505 -25.320 1.00 69.25 87 GLY A C 1
ATOM 673 O O . GLY A 1 87 ? 8.927 -12.389 -25.058 1.00 69.25 87 GLY A O 1
ATOM 674 N N . GLY A 1 88 ? 8.446 -14.474 -24.399 1.00 65.50 88 GLY A N 1
ATOM 675 C CA . GLY A 1 88 ? 9.008 -14.315 -23.048 1.00 65.50 88 GLY A CA 1
ATOM 676 C C . GLY A 1 88 ? 8.125 -13.556 -22.048 1.00 65.50 88 GLY A C 1
ATOM 677 O O . GLY A 1 88 ? 8.492 -13.453 -20.879 1.00 65.50 88 GLY A O 1
ATOM 678 N N . CYS A 1 89 ? 6.934 -13.112 -22.458 1.00 70.38 89 CYS A N 1
ATOM 679 C CA . CYS A 1 89 ? 5.870 -12.621 -21.572 1.00 70.38 89 CYS A CA 1
ATOM 680 C C . CYS A 1 89 ? 5.164 -13.765 -20.822 1.00 70.38 89 CYS A C 1
ATOM 682 O O . CYS A 1 89 ? 3.939 -13.771 -20.708 1.00 70.38 89 CYS A O 1
ATOM 684 N N . ASP A 1 90 ? 5.923 -14.745 -20.328 1.00 61.69 90 ASP A N 1
ATOM 685 C CA . ASP A 1 90 ? 5.408 -15.898 -19.586 1.00 61.69 90 ASP A CA 1
ATOM 686 C C . ASP A 1 90 ? 5.107 -15.468 -18.142 1.00 61.69 90 ASP A C 1
ATOM 688 O O . ASP A 1 90 ? 5.762 -15.849 -17.171 1.00 61.69 90 ASP A O 1
ATOM 692 N N . TYR A 1 91 ? 4.165 -14.536 -18.015 1.00 60.44 91 TYR A N 1
ATOM 693 C CA . TYR A 1 91 ? 3.607 -14.153 -16.736 1.00 60.44 91 TYR A CA 1
ATOM 694 C C . TYR A 1 91 ? 2.573 -15.201 -16.365 1.00 60.44 91 TYR A C 1
ATOM 696 O O . TYR A 1 91 ? 1.468 -15.222 -16.910 1.00 60.44 91 TYR A O 1
ATOM 704 N N . THR A 1 92 ? 2.892 -16.021 -15.364 1.00 53.59 92 THR A N 1
ATOM 705 C CA . THR A 1 92 ? 1.854 -16.560 -14.489 1.00 53.59 92 THR A CA 1
ATOM 706 C C . THR A 1 92 ? 1.050 -15.352 -14.050 1.00 53.59 92 THR A C 1
ATOM 708 O O . THR A 1 92 ? 1.614 -14.478 -13.393 1.00 53.59 92 THR A O 1
ATOM 711 N N . LEU A 1 93 ? -0.194 -15.249 -14.528 1.00 53.28 93 LEU A N 1
ATOM 712 C CA . LEU A 1 93 ? -1.096 -14.128 -14.297 1.00 53.28 93 LEU A CA 1
ATOM 713 C C . LEU A 1 93 ? -0.994 -13.729 -12.824 1.00 53.28 93 LEU A C 1
ATOM 715 O O . LEU A 1 93 ? -1.579 -14.383 -11.961 1.00 53.28 93 LEU A O 1
ATOM 719 N N . LEU A 1 94 ? -0.195 -12.694 -12.531 1.00 53.84 94 LEU A N 1
ATOM 720 C CA . LEU A 1 94 ? -0.206 -12.043 -11.230 1.00 53.84 94 LEU A CA 1
ATOM 721 C C . LEU A 1 94 ? -1.681 -11.755 -10.986 1.00 53.84 94 LEU A C 1
ATOM 723 O O . LEU A 1 94 ? -2.294 -11.212 -11.915 1.00 53.84 94 LEU A O 1
ATOM 727 N N . PRO A 1 95 ? -2.261 -12.183 -9.848 1.00 50.56 95 PRO A N 1
ATOM 728 C CA . PRO A 1 95 ? -3.701 -12.156 -9.663 1.00 50.56 95 PRO A CA 1
ATOM 729 C C . PRO A 1 95 ? -4.176 -10.768 -10.055 1.00 50.56 95 PRO A C 1
ATOM 731 O O . PRO A 1 95 ? -3.726 -9.755 -9.509 1.00 50.56 95 PRO A O 1
ATOM 734 N N . LYS A 1 96 ? -4.947 -10.753 -11.145 1.00 49.69 96 LYS A N 1
ATOM 735 C CA . LYS A 1 96 ? -5.504 -9.571 -11.786 1.00 49.69 96 LYS A CA 1
ATOM 736 C C . LYS A 1 96 ? -6.177 -8.826 -10.654 1.00 49.69 96 LYS A C 1
ATOM 738 O O . LYS A 1 96 ? -7.139 -9.403 -10.171 1.00 49.69 96 LYS A O 1
ATOM 743 N N . VAL A 1 97 ? -5.586 -7.702 -10.195 1.00 51.84 97 VAL A N 1
ATOM 744 C CA . VAL A 1 97 ? -5.920 -6.987 -8.941 1.00 51.84 97 VAL A CA 1
ATOM 745 C C . VAL A 1 97 ? -7.260 -7.487 -8.439 1.00 51.84 97 VAL A C 1
ATOM 747 O O . VAL A 1 97 ? -8.278 -7.112 -9.019 1.00 51.84 97 VAL A O 1
ATOM 750 N N . GLU A 1 98 ? -7.247 -8.447 -7.507 1.00 45.50 98 GLU A N 1
ATOM 751 C CA . GLU A 1 98 ? -8.492 -9.008 -6.996 1.00 45.50 98 GLU A CA 1
ATOM 752 C C . GLU A 1 98 ? -9.129 -7.886 -6.188 1.00 45.50 98 GLU A C 1
ATOM 754 O O . GLU A 1 98 ? -8.846 -7.684 -5.006 1.00 45.50 98 GLU A O 1
ATOM 759 N N . GLU A 1 99 ? -9.913 -7.064 -6.880 1.00 48.16 99 GLU A N 1
ATOM 760 C CA . GLU A 1 99 ? -10.849 -6.144 -6.276 1.00 48.16 99 GLU A CA 1
ATOM 761 C C . GLU A 1 99 ? -11.866 -7.038 -5.584 1.00 48.16 99 GLU A C 1
ATOM 763 O O . GLU A 1 99 ? -12.859 -7.470 -6.165 1.00 48.16 99 GLU A O 1
ATOM 768 N N . MET A 1 100 ? -11.551 -7.410 -4.346 1.00 42.16 100 MET A N 1
ATOM 769 C CA . MET A 1 100 ? -12.503 -8.074 -3.485 1.00 42.16 100 MET A CA 1
ATOM 770 C C . MET A 1 100 ? -13.675 -7.104 -3.369 1.00 42.16 100 MET A C 1
ATOM 772 O O . MET A 1 100 ? -13.486 -5.978 -2.892 1.00 42.16 100 MET A O 1
ATOM 776 N N . GLU A 1 101 ? -14.853 -7.501 -3.863 1.00 43.06 101 GLU A N 1
ATOM 777 C CA . GLU A 1 101 ? -16.062 -6.716 -3.656 1.00 43.06 101 GLU A CA 1
ATOM 778 C C . GLU A 1 101 ? -16.150 -6.447 -2.161 1.00 43.06 101 GLU A C 1
ATOM 780 O O . GLU A 1 101 ? -16.219 -7.364 -1.337 1.00 43.06 101 GLU A O 1
ATOM 785 N N . ILE A 1 102 ? -16.044 -5.168 -1.811 1.00 46.94 102 ILE A N 1
ATOM 786 C CA . ILE A 1 102 ? -16.177 -4.724 -0.440 1.00 46.94 102 ILE A CA 1
ATOM 787 C C . ILE A 1 102 ? -17.619 -5.051 -0.099 1.00 46.94 102 ILE A C 1
ATOM 789 O O . ILE A 1 102 ? -18.535 -4.308 -0.450 1.00 46.94 102 ILE A O 1
ATOM 793 N N . CYS A 1 103 ? -17.825 -6.179 0.573 1.00 37.69 103 CYS A N 1
ATOM 794 C CA . CYS A 1 103 ? -19.022 -6.385 1.351 1.00 37.69 103 CYS A CA 1
ATOM 795 C C . CYS A 1 103 ? -18.988 -5.224 2.339 1.00 37.69 103 CYS A C 1
ATOM 797 O O . CYS A 1 103 ? -18.183 -5.243 3.269 1.00 37.69 103 CYS A O 1
ATOM 799 N N . SER A 1 104 ? -19.719 -4.144 2.028 1.00 50.41 104 SER A N 1
ATOM 800 C CA . SER A 1 104 ? -19.890 -3.003 2.919 1.00 50.41 104 SER A CA 1
ATOM 801 C C . SER A 1 104 ? -20.181 -3.633 4.259 1.00 50.41 104 SER A C 1
ATOM 803 O O . SER A 1 104 ? -21.171 -4.363 4.357 1.00 50.41 104 SER A O 1
ATOM 805 N N . GLU A 1 105 ? -19.242 -3.508 5.202 1.00 52.66 105 GLU A N 1
ATOM 806 C CA . GLU A 1 105 ? -19.371 -4.140 6.500 1.00 52.66 105 GLU A CA 1
ATOM 807 C C . GLU A 1 105 ? -20.673 -3.592 7.061 1.00 52.66 105 GLU A C 1
ATOM 809 O O . GLU A 1 105 ? -20.746 -2.467 7.560 1.00 52.66 105 GLU A O 1
ATOM 814 N N . LYS A 1 106 ? -21.749 -4.373 6.920 1.00 50.75 106 LYS A N 1
ATOM 815 C CA . LYS A 1 106 ? -22.907 -4.235 7.769 1.00 50.75 106 LYS A CA 1
ATOM 816 C C . LYS A 1 106 ? -22.274 -4.410 9.125 1.00 50.75 106 LYS A C 1
ATOM 818 O O . LYS A 1 106 ? -21.855 -5.523 9.443 1.00 50.75 106 LYS A O 1
ATOM 823 N N . LYS A 1 107 ? -22.102 -3.296 9.844 1.00 55.88 107 LYS A N 1
ATOM 824 C CA . LYS A 1 107 ? -21.712 -3.275 11.249 1.00 55.88 107 LYS A CA 1
ATOM 825 C C . LYS A 1 107 ? -22.448 -4.466 11.844 1.00 55.88 107 LYS A C 1
ATOM 827 O O . LYS A 1 107 ? -23.675 -4.510 11.722 1.00 55.88 107 LYS A O 1
ATOM 832 N N . VAL A 1 108 ? -21.722 -5.500 12.271 1.00 56.03 108 VAL A N 1
ATOM 833 C CA . VAL A 1 108 ? -22.359 -6.730 12.747 1.00 56.03 108 VAL A CA 1
ATOM 834 C C . VAL A 1 108 ? -22.993 -6.348 14.073 1.00 56.03 108 VAL A C 1
ATOM 836 O O . VAL A 1 108 ? -22.381 -6.431 15.130 1.00 56.03 108 VAL A O 1
ATOM 839 N N . ILE A 1 109 ? -24.199 -5.797 13.985 1.00 60.34 109 ILE A N 1
ATOM 840 C CA . ILE A 1 109 ? -25.008 -5.406 15.120 1.00 60.34 109 ILE A CA 1
ATOM 841 C C . ILE A 1 109 ? -25.624 -6.714 15.577 1.00 60.34 109 ILE A C 1
ATOM 843 O O . ILE A 1 109 ? -26.620 -7.191 15.032 1.00 60.34 109 ILE A O 1
ATOM 847 N N . ARG A 1 110 ? -24.967 -7.343 16.544 1.00 69.50 110 ARG A N 1
ATOM 848 C CA . ARG A 1 110 ? -25.638 -8.335 17.369 1.00 69.50 110 ARG A CA 1
ATOM 849 C C . ARG A 1 110 ? -26.615 -7.571 18.260 1.00 69.50 110 ARG A C 1
ATOM 851 O O . ARG A 1 110 ? -26.226 -6.613 18.915 1.00 69.50 110 ARG A O 1
ATOM 858 N N . ASN A 1 111 ? -27.885 -7.963 18.268 1.00 74.19 111 ASN A N 1
ATOM 859 C CA . ASN A 1 111 ? -28.819 -7.440 19.262 1.00 74.19 111 ASN A CA 1
ATOM 860 C C . ASN A 1 111 ? -28.442 -8.054 20.613 1.00 74.19 111 ASN A C 1
ATOM 862 O O . ASN A 1 111 ? -28.654 -9.246 20.834 1.00 74.19 111 ASN A O 1
ATOM 866 N N . VAL A 1 112 ? -27.821 -7.258 21.480 1.00 83.75 112 VAL A N 1
ATOM 867 C CA . VAL A 1 112 ? -27.453 -7.654 22.843 1.00 83.75 112 VAL A CA 1
ATOM 868 C C . VAL A 1 112 ? -28.589 -7.255 23.777 1.00 83.75 112 VAL A C 1
ATOM 870 O O . VAL A 1 112 ? -28.999 -6.097 23.761 1.00 83.75 112 VAL A O 1
ATOM 873 N N . SER A 1 113 ? -29.101 -8.195 24.575 1.00 87.00 113 SER A N 1
ATOM 874 C CA . SER A 1 113 ? -30.107 -7.883 25.596 1.00 87.00 113 SER A CA 1
ATOM 875 C C . SER A 1 113 ? -29.518 -7.005 26.700 1.00 87.00 113 SER A C 1
ATOM 877 O O . SER A 1 113 ? -28.327 -7.104 27.007 1.00 87.00 113 SER A O 1
ATOM 879 N N . ASP A 1 114 ? -30.358 -6.195 27.344 1.00 88.25 114 ASP A N 1
ATOM 880 C CA . ASP A 1 114 ? -29.941 -5.376 28.489 1.00 88.25 114 ASP A CA 1
ATOM 881 C C . ASP A 1 114 ? -29.394 -6.237 29.637 1.00 88.25 114 ASP A C 1
ATOM 883 O O . ASP A 1 114 ? -28.419 -5.868 30.282 1.00 88.25 114 ASP A O 1
ATOM 887 N N . GLU A 1 115 ? -29.940 -7.441 29.823 1.00 90.62 115 GLU A N 1
ATOM 888 C CA . GLU A 1 115 ? -29.430 -8.435 30.776 1.00 90.62 115 GLU A CA 1
ATOM 889 C C . GLU A 1 115 ? -27.974 -8.818 30.481 1.00 90.62 115 GLU A C 1
ATOM 891 O O . GLU A 1 115 ? -27.139 -8.841 31.381 1.00 90.62 115 GLU A O 1
ATOM 896 N N . SER A 1 116 ? -27.639 -9.056 29.209 1.00 87.19 116 SER A N 1
ATOM 897 C CA . SER A 1 116 ? -26.267 -9.385 28.808 1.00 87.19 116 SER A CA 1
ATOM 898 C C . SER A 1 116 ? -25.326 -8.190 28.979 1.00 87.19 116 SER A C 1
ATOM 900 O O . SER A 1 116 ? -24.163 -8.367 29.334 1.00 87.19 116 SER A O 1
ATOM 902 N N . LYS A 1 117 ? -25.814 -6.966 28.734 1.00 90.44 117 LYS A N 1
ATOM 903 C CA . LYS A 1 117 ? -25.045 -5.732 28.957 1.00 90.44 117 LYS A CA 1
ATOM 904 C C . LYS A 1 117 ? -24.751 -5.517 30.439 1.00 90.44 117 LYS A C 1
ATOM 906 O O . LYS A 1 117 ? -23.625 -5.164 30.785 1.00 90.44 117 LYS A O 1
ATOM 911 N N . ASN A 1 118 ? -25.734 -5.773 31.298 1.00 92.81 118 ASN A N 1
ATOM 912 C CA . ASN A 1 118 ? -25.584 -5.679 32.747 1.00 92.81 118 ASN A CA 1
ATOM 913 C C . ASN A 1 118 ? -24.622 -6.738 33.279 1.00 92.81 118 ASN A C 1
ATOM 915 O O . ASN A 1 118 ? -23.716 -6.383 34.023 1.00 92.81 118 ASN A O 1
ATOM 919 N N . LEU A 1 119 ? -24.723 -7.983 32.807 1.00 93.38 119 LEU A N 1
ATOM 920 C CA . LEU A 1 119 ? -23.784 -9.040 33.183 1.00 93.38 119 LEU A CA 1
ATOM 921 C C . LEU A 1 119 ? -22.336 -8.670 32.828 1.00 93.38 119 LEU A C 1
ATOM 923 O O . LEU A 1 119 ? -21.433 -8.823 33.644 1.00 93.38 119 LEU A O 1
ATOM 927 N N . VAL A 1 120 ? -22.101 -8.145 31.619 1.00 92.12 120 VAL A N 1
ATOM 928 C CA . VAL A 1 120 ? -20.756 -7.702 31.221 1.00 92.12 120 VAL A CA 1
ATOM 929 C C . VAL A 1 120 ? -20.284 -6.524 32.076 1.00 92.12 120 VAL A C 1
ATOM 931 O O . VAL A 1 120 ? -19.119 -6.506 32.468 1.00 92.12 120 VAL A O 1
ATOM 934 N N . ARG A 1 121 ? -21.163 -5.564 32.401 1.00 94.00 121 ARG A N 1
ATOM 935 C CA . ARG A 1 121 ? -20.828 -4.468 33.324 1.00 94.00 121 ARG A CA 1
ATOM 936 C C . ARG A 1 121 ? -20.394 -5.017 34.684 1.00 94.00 121 ARG A C 1
ATOM 938 O O . ARG A 1 121 ? -19.329 -4.639 35.157 1.00 94.00 121 ARG A O 1
ATOM 945 N N . GLU A 1 122 ? -21.188 -5.901 35.279 1.00 93.50 122 GLU A N 1
ATOM 946 C CA . GLU A 1 122 ? -20.911 -6.503 36.589 1.00 93.50 122 GLU A CA 1
ATOM 947 C C . GLU A 1 122 ? -19.562 -7.229 36.593 1.00 93.50 122 GLU A C 1
ATOM 949 O O . GLU A 1 122 ? -18.730 -6.964 37.456 1.00 93.50 122 GLU A O 1
ATOM 954 N N . MET A 1 123 ? -19.288 -8.045 35.571 1.00 92.50 123 MET A N 1
ATOM 955 C CA . MET A 1 123 ? -18.006 -8.746 35.441 1.00 92.50 123 MET A CA 1
ATOM 956 C C . MET A 1 123 ? -16.805 -7.797 35.308 1.00 92.50 123 MET A C 1
ATOM 958 O O . MET A 1 123 ? -15.733 -8.072 35.848 1.00 92.50 123 MET A O 1
ATOM 962 N N . LEU A 1 124 ? -16.954 -6.691 34.573 1.00 91.50 124 LEU A N 1
ATOM 963 C CA . LEU A 1 124 ? -15.883 -5.704 34.404 1.00 91.50 124 LEU A CA 1
ATOM 964 C C . LEU A 1 124 ? -15.607 -4.937 35.701 1.00 91.50 124 LEU A C 1
ATOM 966 O O . LEU A 1 124 ? -14.443 -4.700 36.025 1.00 91.50 124 LEU A O 1
ATOM 970 N N . VAL A 1 125 ? -16.658 -4.585 36.448 1.00 89.88 125 VAL A N 1
ATOM 971 C CA . VAL A 1 125 ? -16.540 -3.937 37.763 1.00 89.88 125 VAL A CA 1
ATOM 972 C C . VAL A 1 125 ? -15.887 -4.885 38.767 1.00 89.88 125 VAL A C 1
ATOM 974 O O . VAL A 1 125 ? -14.916 -4.502 39.415 1.00 89.88 125 VAL A O 1
ATOM 977 N N . GLU A 1 126 ? -16.334 -6.139 38.833 1.00 90.12 126 GLU A N 1
ATOM 978 C CA . GLU A 1 126 ? -15.756 -7.141 39.733 1.00 90.12 126 GLU A CA 1
ATOM 979 C C . GLU A 1 126 ? -14.269 -7.379 39.425 1.00 90.12 126 GLU A C 1
ATOM 981 O O . GLU A 1 126 ? -13.431 -7.397 40.327 1.00 90.12 126 GLU A O 1
ATOM 986 N N . SER A 1 127 ? -13.904 -7.486 38.142 1.00 85.62 127 SER A N 1
ATOM 987 C CA . SER A 1 127 ? -12.502 -7.616 37.732 1.00 85.62 127 SER A CA 1
ATOM 988 C C . SER A 1 127 ? -11.668 -6.392 38.123 1.00 85.62 127 SER A C 1
ATOM 990 O O . SER A 1 127 ? -10.508 -6.546 38.513 1.00 85.62 127 SER A O 1
ATOM 992 N N . HIS A 1 128 ? -12.228 -5.184 38.012 1.00 85.38 128 HIS A N 1
ATOM 993 C CA . HIS A 1 128 ? -11.558 -3.954 38.428 1.00 85.38 128 HIS A CA 1
ATOM 994 C C . HIS A 1 128 ? -11.323 -3.934 39.946 1.00 85.38 128 HIS A C 1
ATOM 996 O O . HIS A 1 128 ? -10.214 -3.642 40.389 1.00 85.38 128 HIS A O 1
ATOM 1002 N N . GLU A 1 129 ? -12.321 -4.308 40.747 1.00 84.56 129 GLU A N 1
ATOM 1003 C CA . GLU A 1 129 ? -12.211 -4.374 42.208 1.00 84.56 129 GLU A CA 1
ATOM 1004 C C . GLU A 1 129 ? -11.202 -5.434 42.669 1.00 84.56 129 GLU A C 1
ATOM 1006 O O . GLU A 1 129 ? -10.347 -5.156 43.517 1.00 84.56 129 GLU A O 1
ATOM 1011 N N . GLN A 1 130 ? -11.238 -6.627 42.068 1.00 83.81 130 GLN A N 1
ATOM 1012 C CA . GLN A 1 130 ? -10.277 -7.693 42.353 1.00 83.81 130 GLN A CA 1
ATOM 1013 C C . GLN A 1 130 ? -8.849 -7.234 42.059 1.00 83.81 130 GLN A C 1
ATOM 1015 O O . GLN A 1 130 ? -7.965 -7.397 42.898 1.00 83.81 130 GLN A O 1
ATOM 1020 N N . GLN A 1 131 ? -8.611 -6.610 40.907 1.00 77.31 131 GLN A N 1
ATOM 1021 C CA . GLN A 1 131 ? -7.282 -6.113 40.557 1.00 77.31 131 GLN A CA 1
ATOM 1022 C C . GLN A 1 131 ? -6.863 -4.928 41.431 1.00 77.31 131 GLN A C 1
ATOM 1024 O O . GLN A 1 131 ? -5.721 -4.895 41.880 1.00 77.31 131 GLN A O 1
ATOM 1029 N N . SER A 1 132 ? -7.778 -4.011 41.750 1.00 78.06 132 SER A N 1
ATOM 1030 C CA . SER A 1 132 ? -7.535 -2.905 42.680 1.00 78.06 132 SER A CA 1
ATOM 1031 C C . SER A 1 132 ? -7.100 -3.397 44.061 1.00 78.06 132 SER A C 1
ATOM 1033 O O . SER A 1 132 ? -6.226 -2.789 44.674 1.00 78.06 132 SER A O 1
ATOM 1035 N N . SER A 1 133 ? -7.681 -4.494 44.554 1.00 74.44 133 SER A N 1
ATOM 1036 C CA . SER A 1 133 ? -7.338 -5.064 45.864 1.00 74.44 133 SER A CA 1
ATOM 1037 C C . SER A 1 133 ? -5.912 -5.631 45.935 1.00 74.44 133 SER A C 1
ATOM 1039 O O . SER A 1 133 ? -5.339 -5.732 47.018 1.00 74.44 133 SER A O 1
ATOM 1041 N N . LEU A 1 134 ? -5.325 -5.970 44.782 1.00 73.75 134 LEU A N 1
ATOM 1042 C CA . LEU A 1 134 ? -3.974 -6.523 44.667 1.00 73.75 134 LEU A CA 1
ATOM 1043 C C . LEU A 1 134 ? -2.897 -5.441 44.504 1.00 73.75 134 LEU A C 1
ATOM 1045 O O . LEU A 1 134 ? -1.706 -5.761 44.517 1.00 73.75 134 LEU A O 1
ATOM 1049 N N . LEU A 1 135 ? -3.290 -4.175 44.327 1.00 70.88 135 LEU A N 1
ATOM 1050 C CA . LEU A 1 135 ? -2.360 -3.093 44.027 1.00 70.88 135 LEU A CA 1
ATOM 1051 C C . LEU A 1 135 ? -1.864 -2.380 45.292 1.00 70.88 135 LEU A C 1
ATOM 1053 O O . LEU A 1 135 ? -2.631 -2.139 46.226 1.00 70.88 135 LEU A O 1
ATOM 1057 N N . PRO A 1 136 ? -0.579 -1.982 45.332 1.00 70.06 136 PRO A N 1
ATOM 1058 C CA . PRO A 1 136 ? -0.075 -1.095 46.371 1.00 70.06 136 PRO A CA 1
ATOM 1059 C C . PRO A 1 136 ? -0.854 0.229 46.385 1.00 70.06 136 PRO A C 1
ATOM 1061 O O . PRO A 1 136 ? -1.107 0.805 45.329 1.00 70.06 136 PRO A O 1
ATOM 1064 N N . LEU A 1 137 ? -1.128 0.772 47.579 1.00 64.31 137 LEU A N 1
ATOM 1065 C CA . LEU A 1 137 ? -1.864 2.033 47.835 1.00 64.31 137 LEU A CA 1
ATOM 1066 C C . LEU A 1 137 ? -1.310 3.296 47.131 1.00 64.31 137 LEU A C 1
ATOM 1068 O O . LEU A 1 137 ? -1.851 4.385 47.298 1.00 64.31 137 LEU A O 1
ATOM 1072 N N . LEU A 1 138 ? -0.207 3.178 46.393 1.00 70.50 138 LEU A N 1
ATOM 1073 C CA . LEU A 1 138 ? 0.522 4.281 45.768 1.00 70.50 138 LEU A CA 1
ATOM 1074 C C . LEU A 1 138 ? 0.139 4.516 44.299 1.00 70.50 138 LEU A C 1
ATOM 1076 O O . LEU A 1 138 ? 0.553 5.528 43.735 1.00 70.50 138 LEU A O 1
ATOM 1080 N N . THR A 1 139 ? -0.627 3.618 43.671 1.00 70.12 139 THR A N 1
ATOM 1081 C CA . THR A 1 139 ? -1.036 3.752 42.264 1.00 70.12 139 THR A CA 1
ATOM 1082 C C . THR A 1 139 ? -2.551 3.640 42.112 1.00 70.12 139 THR A C 1
ATOM 1084 O O . THR A 1 139 ? -3.101 2.616 42.518 1.00 70.12 139 THR A O 1
ATOM 1087 N N . PRO A 1 140 ? -3.217 4.636 41.493 1.00 74.75 140 PRO A N 1
ATOM 1088 C CA . PRO A 1 140 ? -4.615 4.525 41.097 1.00 74.75 140 PRO A CA 1
ATOM 1089 C C . PRO A 1 140 ? -4.852 3.249 40.268 1.00 74.75 140 PRO A C 1
ATOM 1091 O O . PRO A 1 140 ? -4.110 3.019 39.302 1.00 74.75 140 PRO A O 1
ATOM 1094 N N . PRO A 1 141 ? -5.842 2.414 40.620 1.00 72.75 141 PRO A N 1
ATOM 1095 C CA . PRO A 1 141 ? -6.134 1.160 39.925 1.00 72.75 141 PRO A CA 1
ATOM 1096 C C . PRO A 1 141 ? -6.402 1.337 38.430 1.00 72.75 141 PRO A C 1
ATOM 1098 O O . PRO A 1 141 ? -6.053 0.473 37.624 1.00 72.75 141 PRO A O 1
ATOM 1101 N N . GLU A 1 142 ? -6.948 2.482 38.031 1.00 79.00 142 GLU A N 1
ATOM 1102 C CA . GLU A 1 142 ? -7.284 2.804 36.645 1.00 79.00 142 GLU A CA 1
ATOM 1103 C C . GLU A 1 142 ? -6.034 2.890 35.758 1.00 79.00 142 GLU A C 1
ATOM 1105 O O . GLU A 1 142 ? -6.100 2.584 34.569 1.00 79.00 142 GLU A O 1
ATOM 1110 N N . LEU A 1 143 ? -4.875 3.254 36.324 1.00 77.06 143 LEU A N 1
ATOM 1111 C CA . LEU A 1 143 ? -3.607 3.324 35.586 1.00 77.06 143 LEU A CA 1
ATOM 1112 C C . LEU A 1 143 ? -2.991 1.948 35.324 1.00 77.06 143 LEU A C 1
ATOM 1114 O O . LEU A 1 143 ? -2.172 1.813 34.416 1.00 77.06 143 LEU A O 1
ATOM 1118 N N . VAL A 1 144 ? -3.359 0.942 36.118 1.00 74.31 144 VAL A N 1
ATOM 1119 C CA . VAL A 1 144 ? -2.800 -0.411 36.014 1.00 74.31 144 VAL A CA 1
ATOM 1120 C C . VAL A 1 144 ? -3.745 -1.340 35.262 1.00 74.31 144 VAL A C 1
ATOM 1122 O O . VAL A 1 144 ? -3.308 -2.113 34.414 1.00 74.31 144 VAL A O 1
ATOM 1125 N N . THR A 1 145 ? -5.040 -1.245 35.549 1.00 77.75 145 THR A N 1
ATOM 1126 C CA . THR A 1 145 ? -6.075 -2.077 34.924 1.00 77.75 145 THR A CA 1
ATOM 1127 C C . THR A 1 145 ? -6.540 -1.510 33.583 1.00 77.75 145 THR A C 1
ATOM 1129 O O . THR A 1 145 ? -6.979 -2.260 32.715 1.00 77.75 145 THR A O 1
ATOM 1132 N N . GLY A 1 146 ? -6.460 -0.185 33.398 1.00 82.44 146 GLY A N 1
ATOM 1133 C CA . GLY A 1 146 ? -7.069 0.507 32.259 1.00 82.44 146 GLY A CA 1
ATOM 1134 C C . GLY A 1 146 ? -8.604 0.517 32.286 1.00 82.44 146 GLY A C 1
ATOM 1135 O O . GLY A 1 146 ? -9.221 0.959 31.317 1.00 82.44 146 GLY A O 1
ATOM 1136 N N . LEU A 1 147 ? -9.224 0.034 33.369 1.00 83.75 147 LEU A N 1
ATOM 1137 C CA . LEU A 1 147 ? -10.670 -0.120 33.523 1.00 83.75 147 LEU A CA 1
ATOM 1138 C C . LEU A 1 147 ? -11.238 0.994 34.409 1.00 83.75 147 LEU A C 1
ATOM 1140 O O . LEU A 1 147 ? -11.621 0.755 35.547 1.00 83.75 147 LEU A O 1
ATOM 1144 N N . SER A 1 148 ? -11.305 2.223 33.898 1.00 86.19 148 SER A N 1
ATOM 1145 C CA . SER A 1 148 ? -12.071 3.274 34.579 1.00 86.19 148 SER A CA 1
ATOM 1146 C C . SER A 1 148 ? -13.574 3.070 34.381 1.00 86.19 148 SER A C 1
ATOM 1148 O O . SER A 1 148 ? -14.008 2.496 33.380 1.00 86.19 148 SER A O 1
ATOM 1150 N N . GLU A 1 149 ? -14.386 3.634 35.275 1.00 85.62 149 GLU A N 1
ATOM 1151 C CA . GLU A 1 149 ? -15.851 3.632 35.152 1.00 85.62 149 GLU A CA 1
ATOM 1152 C C . GLU A 1 149 ? -16.305 4.156 33.776 1.00 85.62 149 GLU A C 1
ATOM 1154 O O . GLU A 1 149 ? -17.113 3.539 33.091 1.00 85.62 149 GLU A O 1
ATOM 1159 N N . THR A 1 150 ? -15.675 5.226 33.286 1.00 89.19 150 THR A N 1
ATOM 1160 C CA . THR A 1 150 ? -15.943 5.792 31.955 1.00 89.19 150 THR A CA 1
ATOM 1161 C C . THR A 1 150 ? -15.622 4.840 30.798 1.00 89.19 150 THR A C 1
ATOM 1163 O O . THR A 1 150 ? -16.312 4.858 29.777 1.00 89.19 150 THR A O 1
ATOM 1166 N N . VAL A 1 151 ? -14.588 4.004 30.934 1.00 89.38 151 VAL A N 1
ATOM 1167 C CA . VAL A 1 151 ? -14.212 3.006 29.924 1.00 89.38 151 VAL A CA 1
ATOM 1168 C C . VAL A 1 151 ? -15.187 1.835 29.956 1.00 89.38 151 VAL A C 1
ATOM 1170 O O . VAL A 1 151 ? -15.640 1.411 28.895 1.00 89.38 151 VAL A O 1
ATOM 1173 N N . ILE A 1 152 ? -15.563 1.360 31.146 1.00 91.19 152 ILE A N 1
ATOM 1174 C CA . ILE A 1 152 ? -16.555 0.290 31.318 1.00 91.19 152 ILE A CA 1
ATOM 1175 C C . ILE A 1 152 ? -17.893 0.708 30.694 1.00 91.19 152 ILE A C 1
ATOM 1177 O O . ILE A 1 152 ? -18.447 -0.021 29.870 1.00 91.19 152 ILE A O 1
ATOM 1181 N N . GLU A 1 153 ? -18.364 1.919 30.994 1.00 91.19 153 GLU A N 1
ATOM 1182 C CA . GLU A 1 153 ? -19.580 2.490 30.407 1.00 91.19 153 GLU A CA 1
ATOM 1183 C C . GLU A 1 153 ? -19.506 2.577 28.878 1.00 91.19 153 GLU A C 1
ATOM 1185 O O . GLU A 1 153 ? -20.433 2.170 28.175 1.00 91.19 153 GLU A O 1
ATOM 1190 N N . SER A 1 154 ? -18.377 3.051 28.347 1.00 89.81 154 SER A N 1
ATOM 1191 C CA . SER A 1 154 ? -18.158 3.146 26.903 1.00 89.81 154 SER A CA 1
ATOM 1192 C C . SER A 1 154 ? -18.183 1.77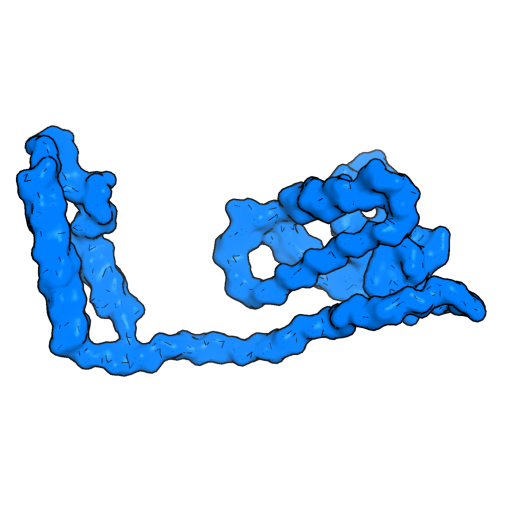2 26.227 1.00 89.81 154 SER A C 1
ATOM 1194 O O . SER A 1 154 ? -18.816 1.612 25.181 1.00 89.81 154 SER A O 1
ATOM 1196 N N . VAL A 1 155 ? -17.554 0.757 26.827 1.00 87.88 155 VAL A N 1
ATOM 1197 C CA . VAL A 1 155 ? -17.582 -0.617 26.309 1.00 87.88 155 VAL A CA 1
ATOM 1198 C C . VAL A 1 155 ? -19.020 -1.130 26.262 1.00 87.88 155 VAL A C 1
ATOM 1200 O O . VAL A 1 155 ? -19.457 -1.579 25.207 1.00 87.88 155 VAL A O 1
ATOM 1203 N N . VAL A 1 156 ? -19.786 -0.987 27.347 1.00 89.19 156 VAL A N 1
ATOM 1204 C CA . VAL A 1 156 ? -21.173 -1.480 27.436 1.00 89.19 156 VAL A CA 1
ATOM 1205 C C . VAL A 1 156 ? -22.116 -0.772 26.454 1.00 89.19 156 VAL A C 1
ATOM 1207 O O . VAL A 1 156 ? -22.991 -1.406 25.855 1.00 89.19 156 VAL A O 1
ATOM 1210 N N . GLN A 1 157 ? -21.936 0.534 26.245 1.00 86.19 157 GLN A N 1
ATOM 1211 C CA . GLN A 1 157 ? -22.721 1.305 25.275 1.00 86.19 157 GLN A CA 1
ATOM 1212 C C . GLN A 1 157 ? -22.441 0.898 23.823 1.00 86.19 157 GLN A C 1
ATOM 1214 O O . GLN A 1 157 ? -23.326 1.024 22.976 1.00 86.19 157 GLN A O 1
ATOM 1219 N N . ASN A 1 158 ? -21.237 0.394 23.541 1.00 81.75 158 ASN A N 1
ATOM 1220 C CA . ASN A 1 158 ? -20.811 -0.019 22.204 1.00 81.75 158 ASN A CA 1
ATOM 1221 C C . ASN A 1 158 ? -20.945 -1.535 21.939 1.00 81.75 158 ASN A C 1
ATOM 1223 O O . ASN A 1 158 ? -20.567 -1.976 20.851 1.00 81.75 158 ASN A O 1
ATOM 1227 N N . LEU A 1 159 ? -21.492 -2.312 22.889 1.00 74.56 159 LEU A N 1
ATOM 1228 C CA . LEU A 1 159 ? -21.920 -3.712 22.700 1.00 74.56 159 LEU A CA 1
ATOM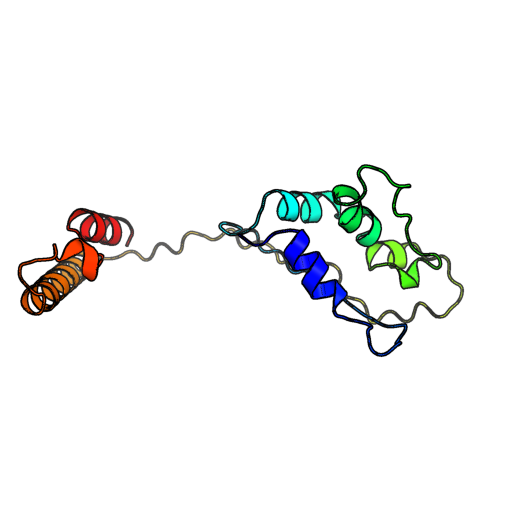 1229 C C . LEU A 1 159 ? -23.222 -3.820 21.903 1.00 74.56 159 LEU A C 1
ATOM 1231 O O . LEU A 1 159 ? -23.283 -4.751 21.070 1.00 74.56 159 LEU A O 1
#